Protein AF-A0A7G8BFF0-F1 (afdb_monomer)

Foldseek 3Di:
DDDDDDDDDDDDDDDDDDDDPPPPPPPPPVVPQQDLVNLLVLLVVLLVLLVVLLVVVLVQLCVWPCPPHVLSVVLSVLSVVLSVLSVVQSVVCVVPVDRLVSLVVSVVSLVVNVVVVVVTPGDPVSVVSNVVSVVSSCVSCVSVVNHDPPVPD

Organism: NCBI:txid2763107

Solvent-accessible surface area (backbone atoms only — not comparable to full-atom values): 9295 Å² total; per-residue (Å²): 139,86,88,78,83,87,82,80,87,78,93,75,90,79,92,78,88,82,79,85,82,75,79,77,77,73,77,79,68,70,75,76,71,75,46,72,68,57,51,52,50,46,37,48,49,40,27,55,49,38,50,51,41,47,59,47,43,58,59,45,42,71,74,37,94,47,49,97,40,69,65,44,53,51,54,51,52,51,46,54,48,42,30,50,38,36,46,49,30,39,56,40,28,75,75,67,76,52,42,66,70,44,50,54,54,41,50,56,49,47,56,56,48,49,60,51,52,76,73,43,91,65,53,70,67,58,51,52,46,50,54,50,44,49,58,42,48,52,54,53,34,50,70,72,68,46,83,75,69,72,91,77,114

Structure (mmCIF, N/CA/C/O backbone):
data_AF-A0A7G8BFF0-F1
#
_entry.id   AF-A0A7G8BFF0-F1
#
loop_
_atom_site.group_PDB
_atom_site.id
_atom_site.type_symbol
_atom_site.label_atom_id
_atom_site.label_alt_id
_atom_site.label_comp_id
_atom_site.label_asym_id
_atom_site.label_entity_id
_atom_site.label_seq_id
_atom_site.pdbx_PDB_ins_code
_atom_site.Cartn_x
_atom_site.Cartn_y
_atom_site.Cartn_z
_atom_site.occupancy
_atom_site.B_iso_or_equiv
_atom_site.auth_seq_id
_atom_site.auth_comp_id
_atom_site.auth_asym_id
_atom_site.auth_atom_id
_atom_site.pdbx_PDB_model_num
ATOM 1 N N . MET A 1 1 ? -7.304 -76.654 -56.185 1.00 38.75 1 MET A N 1
ATOM 2 C CA . MET A 1 1 ? -6.590 -77.862 -55.704 1.00 38.75 1 MET A CA 1
ATOM 3 C C . MET A 1 1 ? -5.087 -77.555 -55.671 1.00 38.75 1 MET A C 1
ATOM 5 O O . MET A 1 1 ? -4.637 -76.944 -56.629 1.00 38.75 1 MET A O 1
ATOM 9 N N . LYS A 1 2 ? -4.367 -77.985 -54.607 1.00 41.28 2 LYS A N 1
ATOM 10 C CA . LYS A 1 2 ? -2.980 -77.661 -54.130 1.00 41.28 2 LYS A CA 1
ATOM 11 C C . LYS A 1 2 ? -2.935 -76.514 -53.092 1.00 41.28 2 LYS A C 1
ATOM 13 O O . LYS A 1 2 ? -3.075 -75.365 -53.476 1.00 41.28 2 LYS A O 1
ATOM 18 N N . LYS A 1 3 ? -3.074 -76.811 -51.782 1.00 41.41 3 LYS A N 1
ATOM 19 C CA . LYS A 1 3 ? -2.089 -77.296 -50.756 1.00 41.41 3 LYS A CA 1
ATOM 20 C C . LYS A 1 3 ? -1.045 -76.217 -50.405 1.00 41.41 3 LYS A C 1
ATOM 22 O O . LYS A 1 3 ? -0.462 -75.690 -51.334 1.00 41.41 3 LYS A O 1
ATOM 27 N N . ASN A 1 4 ? -0.619 -75.922 -49.174 1.00 46.19 4 ASN A N 1
ATOM 28 C CA . ASN A 1 4 ? -1.011 -76.146 -47.771 1.00 46.19 4 ASN A CA 1
ATOM 29 C C . ASN A 1 4 ? 0.077 -75.418 -46.930 1.00 46.19 4 ASN A C 1
ATOM 31 O O . ASN A 1 4 ? 1.243 -75.485 -47.297 1.00 46.19 4 ASN A O 1
ATOM 35 N N . HIS A 1 5 ? -0.314 -74.798 -45.812 1.00 44.66 5 HIS A N 1
ATOM 36 C CA . HIS A 1 5 ? 0.406 -74.645 -44.530 1.00 44.66 5 HIS A CA 1
ATOM 37 C C . HIS A 1 5 ? 1.891 -74.205 -44.435 1.00 44.66 5 HIS A C 1
ATOM 39 O O . HIS A 1 5 ? 2.817 -74.949 -44.733 1.00 44.66 5 HIS A O 1
ATOM 45 N N . SER A 1 6 ? 2.047 -73.030 -43.803 1.00 49.72 6 SER A N 1
ATOM 46 C CA . SER A 1 6 ? 2.977 -72.669 -42.711 1.00 49.72 6 SER A CA 1
ATOM 47 C C . SER A 1 6 ? 4.457 -73.062 -42.799 1.00 49.72 6 SER A C 1
ATOM 49 O O . SER A 1 6 ? 4.828 -74.201 -42.532 1.00 49.72 6 SER A O 1
ATOM 51 N N . ALA A 1 7 ? 5.305 -72.040 -42.914 1.00 43.31 7 ALA A N 1
ATOM 52 C CA . ALA A 1 7 ? 6.642 -72.043 -42.333 1.00 43.31 7 ALA A CA 1
ATOM 53 C C . ALA A 1 7 ? 6.815 -70.767 -41.494 1.00 43.31 7 ALA A C 1
ATOM 55 O O . ALA A 1 7 ? 7.137 -69.691 -41.991 1.00 43.31 7 ALA A O 1
ATOM 56 N N . LEU A 1 8 ? 6.527 -70.916 -40.200 1.00 48.47 8 LEU A N 1
ATOM 57 C CA . LEU A 1 8 ? 7.159 -70.150 -39.130 1.00 48.47 8 LEU A CA 1
ATOM 58 C C . LEU A 1 8 ? 8.687 -70.302 -39.226 1.00 48.47 8 LEU A C 1
ATOM 60 O O . LEU A 1 8 ? 9.179 -71.258 -39.819 1.00 48.47 8 LEU A O 1
ATOM 64 N N . PHE A 1 9 ? 9.398 -69.412 -38.533 1.00 43.81 9 PHE A N 1
ATOM 65 C CA . PHE A 1 9 ? 10.851 -69.380 -38.339 1.00 43.81 9 PHE A CA 1
ATOM 66 C C . PHE A 1 9 ? 11.673 -68.773 -39.485 1.00 43.81 9 PHE A C 1
ATOM 68 O O . PHE A 1 9 ? 12.115 -69.459 -40.401 1.00 43.81 9 PHE A O 1
ATOM 75 N N . ARG A 1 10 ? 12.083 -67.514 -39.299 1.00 50.25 10 ARG A N 1
ATOM 76 C CA . ARG A 1 10 ? 13.445 -67.249 -38.806 1.00 50.25 10 ARG A CA 1
ATOM 77 C C . ARG A 1 10 ? 13.650 -65.770 -38.505 1.00 50.25 10 ARG A C 1
ATOM 79 O O . ARG A 1 10 ? 13.568 -64.914 -39.378 1.00 50.25 10 ARG A O 1
ATOM 86 N N . CYS A 1 11 ? 13.934 -65.517 -37.233 1.00 39.97 11 CYS A N 1
ATOM 87 C CA . CYS A 1 11 ? 14.608 -64.333 -36.739 1.00 39.97 11 CYS A CA 1
ATOM 88 C C . CYS A 1 11 ? 15.789 -63.978 -37.646 1.00 39.97 11 CYS A C 1
ATOM 90 O O . CYS A 1 11 ? 16.623 -64.841 -37.901 1.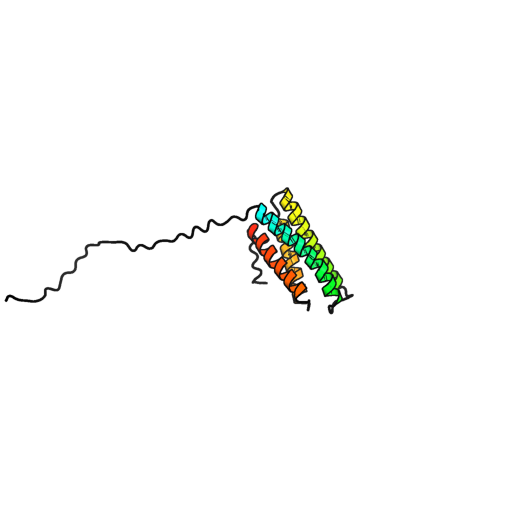00 39.97 11 CYS A O 1
ATOM 92 N N . CYS A 1 12 ? 15.862 -62.725 -38.080 1.00 43.50 12 CYS A N 1
ATOM 93 C CA . CYS A 1 12 ? 17.080 -61.921 -38.039 1.00 43.50 12 CYS A CA 1
ATOM 94 C C . CYS A 1 12 ? 16.734 -60.499 -38.486 1.00 43.50 12 CYS A C 1
ATOM 96 O O . CYS A 1 12 ? 16.382 -60.248 -39.633 1.00 43.50 12 CYS A O 1
ATOM 98 N N . ALA A 1 13 ? 16.797 -59.610 -37.499 1.00 45.81 13 ALA A N 1
ATOM 99 C CA . ALA A 1 13 ? 16.918 -58.167 -37.572 1.00 45.81 13 ALA A CA 1
ATOM 100 C C . ALA A 1 13 ? 17.323 -57.592 -38.938 1.00 45.81 13 ALA A C 1
ATOM 102 O O . ALA A 1 13 ? 18.444 -57.802 -39.384 1.00 45.81 13 ALA A O 1
ATOM 103 N N . PHE A 1 14 ? 16.470 -56.733 -39.495 1.00 49.19 14 PHE A N 1
ATOM 104 C CA . PHE A 1 14 ? 16.940 -55.499 -40.111 1.00 49.19 14 PHE A CA 1
ATOM 105 C C . PHE A 1 14 ? 16.033 -54.345 -39.682 1.00 49.19 14 PHE A C 1
ATOM 107 O O . PHE A 1 14 ? 14.825 -54.327 -39.901 1.00 49.19 14 PHE A O 1
ATOM 114 N N . VAL A 1 15 ? 16.680 -53.429 -38.975 1.00 53.47 15 VAL A N 1
ATOM 115 C CA . VAL A 1 15 ? 16.211 -52.156 -38.445 1.00 53.47 15 VAL A CA 1
ATOM 116 C C . VAL A 1 15 ? 15.634 -51.304 -39.575 1.00 53.47 15 VAL A C 1
ATOM 118 O O . VAL A 1 15 ? 16.370 -50.916 -40.475 1.00 53.47 15 VAL A O 1
ATOM 121 N N . LEU A 1 16 ? 14.347 -50.958 -39.501 1.00 52.91 16 LEU A N 1
ATOM 122 C CA . LEU A 1 16 ? 13.773 -49.839 -40.251 1.00 52.91 16 LEU A CA 1
ATOM 123 C C . LEU A 1 16 ? 12.936 -48.978 -39.305 1.00 52.91 16 LEU A C 1
ATOM 125 O O . LEU A 1 16 ? 11.765 -49.216 -39.025 1.00 52.91 16 LEU A O 1
ATOM 129 N N . ILE A 1 17 ? 13.650 -47.994 -38.772 1.00 57.38 17 ILE A N 1
ATOM 130 C CA . ILE A 1 17 ? 13.182 -46.810 -38.063 1.00 57.38 17 ILE A CA 1
ATOM 131 C C . ILE A 1 17 ? 12.242 -46.027 -38.989 1.00 57.38 17 ILE A C 1
ATOM 133 O O . ILE A 1 17 ? 12.587 -45.777 -40.142 1.00 57.38 17 ILE A O 1
ATOM 137 N N . GLY A 1 18 ? 11.076 -45.616 -38.484 1.00 45.00 18 GLY A N 1
ATOM 138 C CA . GLY A 1 18 ? 10.086 -44.896 -39.287 1.00 45.00 18 GLY A CA 1
ATOM 139 C C . GLY A 1 18 ? 9.005 -44.165 -38.487 1.00 45.00 18 GLY A C 1
ATOM 140 O O . GLY A 1 18 ? 7.849 -44.557 -38.521 1.00 45.00 18 GLY A O 1
ATOM 141 N N . LEU A 1 19 ? 9.412 -43.074 -37.827 1.00 47.41 19 LEU A N 1
ATOM 142 C CA . LEU A 1 19 ? 8.640 -41.841 -37.568 1.00 47.41 19 LEU A CA 1
ATOM 143 C C . LEU A 1 19 ? 7.429 -41.887 -36.608 1.00 47.41 19 LEU A C 1
ATOM 145 O O . LEU A 1 19 ? 6.271 -41.768 -37.003 1.00 47.41 19 LEU A O 1
ATOM 149 N N . LEU A 1 20 ? 7.731 -41.844 -35.306 1.00 46.91 20 LEU A N 1
ATOM 150 C CA . LEU A 1 20 ? 6.887 -41.166 -34.315 1.00 46.91 20 LEU A CA 1
ATOM 151 C C . LEU A 1 20 ? 6.986 -39.647 -34.538 1.00 46.91 20 LEU A C 1
ATOM 153 O O . LEU A 1 20 ? 7.958 -39.012 -34.134 1.00 46.91 20 LEU A O 1
ATOM 157 N N . ASN A 1 21 ? 5.980 -39.063 -35.188 1.00 50.16 21 ASN A N 1
ATOM 158 C CA . ASN A 1 21 ? 5.792 -37.614 -35.230 1.00 50.16 21 ASN A CA 1
ATOM 159 C C . ASN A 1 21 ? 5.274 -37.146 -33.864 1.00 50.16 21 ASN A C 1
ATOM 161 O O . ASN A 1 21 ? 4.070 -37.020 -33.650 1.00 50.16 21 ASN A O 1
ATOM 165 N N . ILE A 1 22 ? 6.184 -36.905 -32.923 1.00 59.53 22 ILE A N 1
ATOM 166 C CA . ILE A 1 22 ? 5.877 -36.065 -31.767 1.00 59.53 22 ILE A CA 1
ATOM 167 C C . ILE A 1 22 ? 6.037 -34.633 -32.262 1.00 59.53 22 ILE A C 1
ATOM 169 O O . ILE A 1 22 ? 7.143 -34.095 -32.295 1.00 59.53 22 ILE A O 1
ATOM 173 N N . SER A 1 23 ? 4.935 -34.024 -32.692 1.00 50.50 23 SER A N 1
ATOM 174 C CA . SER A 1 23 ? 4.876 -32.578 -32.861 1.00 50.50 23 SER A CA 1
ATOM 175 C C . SER A 1 23 ? 5.138 -31.956 -31.495 1.00 50.50 23 SER A C 1
ATOM 177 O O . SER A 1 23 ? 4.241 -31.861 -30.658 1.00 50.50 23 SER A O 1
ATOM 179 N N . ALA A 1 24 ? 6.384 -31.563 -31.245 1.00 52.06 24 ALA A N 1
ATOM 180 C CA . ALA A 1 24 ? 6.700 -30.633 -30.185 1.00 52.06 24 ALA A CA 1
ATOM 181 C C . ALA A 1 24 ? 5.993 -29.323 -30.544 1.00 52.06 24 ALA A C 1
ATOM 183 O O . ALA A 1 24 ? 6.492 -28.525 -31.335 1.00 52.06 24 ALA A O 1
ATOM 184 N N . VAL A 1 25 ? 4.793 -29.119 -30.002 1.00 55.88 25 VAL A N 1
ATOM 185 C CA . VAL A 1 25 ? 4.205 -27.787 -29.922 1.00 55.88 25 VAL A CA 1
ATOM 186 C C . VAL A 1 25 ? 5.089 -27.037 -28.938 1.00 55.88 25 VAL A C 1
ATOM 188 O O . VAL A 1 25 ? 4.873 -27.059 -27.729 1.00 55.88 25 VAL A O 1
ATOM 191 N N . SER A 1 26 ? 6.159 -26.432 -29.447 1.00 54.16 26 SER A N 1
ATOM 192 C CA . SER A 1 26 ? 6.841 -25.375 -28.729 1.00 54.16 26 SER A CA 1
ATOM 193 C C . SER A 1 26 ? 5.804 -24.277 -28.571 1.00 54.16 26 SER A C 1
ATOM 195 O O . SER A 1 26 ? 5.522 -23.545 -29.519 1.00 54.16 26 SER A O 1
ATOM 197 N N . SER A 1 27 ? 5.175 -24.199 -27.399 1.00 50.66 27 SER A N 1
ATOM 198 C CA . SER A 1 27 ? 4.422 -23.018 -27.015 1.00 50.66 27 SER A CA 1
ATOM 199 C C . SER A 1 27 ? 5.406 -21.857 -27.076 1.00 50.66 27 SER A C 1
ATOM 201 O O . SER A 1 27 ? 6.167 -21.627 -26.138 1.00 50.66 27 SER A O 1
ATOM 203 N N . LEU A 1 28 ? 5.409 -21.139 -28.200 1.00 43.88 28 LEU A N 1
ATOM 204 C CA . LEU A 1 28 ? 5.897 -19.775 -28.321 1.00 43.88 28 LEU A CA 1
ATOM 205 C C . LEU A 1 28 ? 4.984 -18.914 -27.439 1.00 43.88 28 LEU A C 1
ATOM 207 O O . LEU A 1 28 ? 4.228 -18.070 -27.908 1.00 43.88 28 LEU A O 1
ATOM 211 N N . HIS A 1 29 ? 5.058 -19.118 -26.124 1.00 46.75 29 HIS A N 1
ATOM 212 C CA . HIS A 1 29 ? 4.882 -18.019 -25.204 1.00 46.75 29 HIS A CA 1
ATOM 213 C C . HIS A 1 29 ? 6.052 -17.100 -25.525 1.00 46.75 29 HIS A C 1
ATOM 215 O O . HIS A 1 29 ? 7.133 -17.226 -24.954 1.00 46.75 29 HIS A O 1
ATOM 221 N N . ALA A 1 30 ? 5.866 -16.206 -26.498 1.00 48.22 30 ALA A N 1
ATOM 222 C CA . ALA A 1 30 ? 6.591 -14.957 -26.489 1.00 48.22 30 ALA A CA 1
ATOM 223 C C . ALA A 1 30 ? 6.357 -14.421 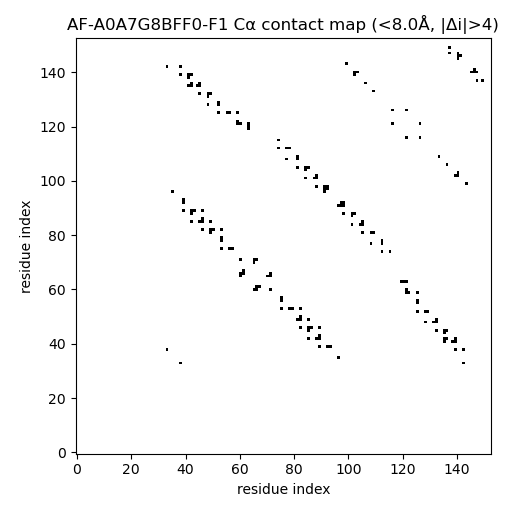-25.079 1.00 48.22 30 ALA A C 1
ATOM 225 O O . ALA A 1 30 ? 5.241 -14.009 -24.764 1.00 48.22 30 ALA A O 1
ATOM 226 N N . GLN A 1 31 ? 7.343 -14.591 -24.193 1.00 48.47 31 GLN A N 1
ATOM 227 C CA . GLN A 1 31 ? 7.295 -14.076 -22.840 1.00 48.47 31 GLN A CA 1
ATOM 228 C C . GLN A 1 31 ? 7.059 -12.588 -23.031 1.00 48.47 31 GLN A C 1
ATOM 230 O O . GLN A 1 31 ? 7.969 -11.868 -23.448 1.00 48.47 31 GLN A O 1
ATOM 235 N N . LYS A 1 32 ? 5.798 -12.165 -22.885 1.00 53.53 32 LYS A N 1
ATOM 236 C CA . LYS A 1 32 ? 5.377 -10.797 -23.137 1.00 53.53 32 LYS A CA 1
ATOM 237 C C . LYS A 1 32 ? 6.036 -9.999 -22.034 1.00 53.53 32 LYS A C 1
ATOM 239 O O . LYS A 1 32 ? 5.509 -9.907 -20.931 1.00 53.53 32 LYS A O 1
ATOM 244 N N . ARG A 1 33 ? 7.256 -9.534 -22.307 1.00 66.81 33 ARG A N 1
ATOM 245 C CA . ARG A 1 33 ? 7.990 -8.640 -21.426 1.00 66.81 33 ARG A CA 1
ATOM 246 C C . ARG A 1 33 ? 7.045 -7.480 -21.167 1.00 66.81 33 ARG A C 1
ATOM 248 O O . ARG A 1 33 ? 6.564 -6.863 -22.118 1.00 66.81 33 ARG A O 1
ATOM 255 N N . VAL A 1 34 ? 6.707 -7.277 -19.899 1.00 82.50 34 VAL A N 1
ATOM 256 C CA . VAL A 1 34 ? 5.876 -6.149 -19.490 1.00 82.50 34 VAL A CA 1
ATOM 257 C C . VAL A 1 34 ? 6.618 -4.898 -19.944 1.00 82.50 34 VAL A C 1
ATOM 259 O O . VAL A 1 34 ? 7.802 -4.746 -19.647 1.00 82.50 34 VAL A O 1
ATOM 262 N N . SER A 1 35 ? 5.971 -4.068 -20.759 1.00 91.00 35 SER A N 1
ATOM 263 C CA . SER A 1 35 ? 6.612 -2.852 -21.253 1.00 91.00 35 SER A CA 1
ATOM 264 C C . SER A 1 35 ? 6.670 -1.804 -20.145 1.00 91.00 35 SER A C 1
ATOM 266 O O . SER A 1 35 ? 5.804 -1.787 -19.272 1.00 91.00 35 SER A O 1
ATOM 268 N N . ASP A 1 36 ? 7.614 -0.865 -20.216 1.00 92.06 36 ASP A N 1
ATOM 269 C CA . ASP A 1 36 ? 7.685 0.253 -19.263 1.00 92.06 36 ASP A CA 1
ATOM 270 C C . ASP A 1 36 ? 6.359 1.019 -19.159 1.00 92.06 36 ASP A C 1
ATOM 272 O O . ASP A 1 36 ? 6.006 1.516 -18.095 1.00 92.06 36 ASP A O 1
ATOM 276 N N . LYS A 1 37 ? 5.600 1.101 -20.258 1.00 94.12 37 LYS A N 1
ATOM 277 C CA . LYS A 1 37 ? 4.281 1.742 -20.283 1.00 94.12 37 LYS A CA 1
ATOM 278 C C . LYS A 1 37 ? 3.241 0.944 -19.494 1.00 94.12 37 LYS A C 1
ATOM 280 O O . LYS A 1 37 ? 2.414 1.545 -18.811 1.00 94.12 37 LYS A O 1
ATOM 285 N N . ASP A 1 38 ? 3.282 -0.382 -19.587 1.00 94.19 38 ASP A N 1
ATOM 286 C CA . ASP A 1 38 ? 2.399 -1.260 -18.818 1.00 94.19 38 ASP A CA 1
ATOM 287 C C . ASP A 1 38 ? 2.756 -1.203 -17.325 1.00 94.19 38 ASP A C 1
ATOM 289 O O . ASP A 1 38 ? 1.858 -1.088 -16.493 1.00 94.19 38 ASP A O 1
ATOM 293 N N . VAL A 1 39 ? 4.052 -1.188 -16.978 1.00 94.62 39 VAL A N 1
ATOM 294 C CA . VAL A 1 39 ? 4.513 -0.997 -15.589 1.00 94.62 39 VAL A CA 1
ATOM 295 C C . VAL A 1 39 ? 4.090 0.371 -15.052 1.00 94.62 39 VAL A C 1
ATOM 297 O O . VAL A 1 39 ? 3.566 0.459 -13.945 1.00 94.62 39 VAL A O 1
ATOM 300 N N . GLU A 1 40 ? 4.247 1.438 -15.842 1.00 96.38 40 GLU A N 1
ATOM 301 C CA . GLU A 1 40 ? 3.819 2.788 -15.456 1.00 96.38 40 GLU A CA 1
ATOM 302 C C . GLU A 1 40 ? 2.311 2.838 -15.173 1.00 96.38 40 GLU A C 1
ATOM 304 O O . GLU A 1 40 ? 1.887 3.454 -14.196 1.00 96.38 40 GLU A O 1
ATOM 309 N N . ALA A 1 41 ? 1.496 2.163 -15.990 1.00 97.00 41 ALA A N 1
ATOM 310 C CA . ALA A 1 41 ? 0.055 2.072 -15.772 1.00 97.00 41 ALA A CA 1
ATOM 311 C C . ALA A 1 41 ? -0.29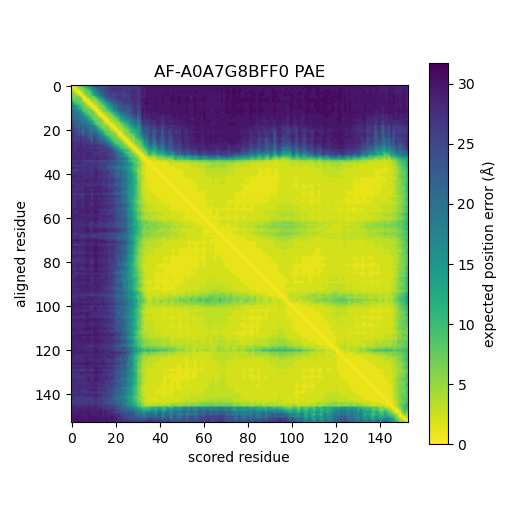6 1.278 -14.503 1.00 97.00 41 ALA A C 1
ATOM 313 O O . ALA A 1 41 ? -1.153 1.718 -13.739 1.00 97.00 41 ALA A O 1
ATOM 314 N N . LEU A 1 42 ? 0.384 0.154 -14.247 1.00 95.88 42 LEU A N 1
ATOM 315 C CA . LEU A 1 42 ? 0.197 -0.637 -13.025 1.00 95.88 42 LEU A CA 1
ATOM 316 C C . LEU A 1 42 ? 0.544 0.171 -11.771 1.00 95.88 42 LEU A C 1
ATOM 318 O O . LEU A 1 42 ? -0.260 0.238 -10.847 1.00 95.88 42 LEU A O 1
ATOM 322 N N . MET A 1 43 ? 1.699 0.841 -11.760 1.00 97.75 43 MET A N 1
ATOM 323 C CA . MET A 1 43 ? 2.110 1.687 -10.637 1.00 97.75 43 MET A CA 1
ATOM 324 C C . MET A 1 43 ? 1.163 2.866 -10.418 1.00 97.75 43 MET A C 1
ATOM 326 O O . MET A 1 43 ? 0.896 3.240 -9.278 1.00 97.75 43 MET A O 1
ATOM 330 N N . LYS A 1 44 ? 0.640 3.454 -11.502 1.00 98.31 44 LYS A N 1
ATOM 331 C CA . LYS A 1 44 ? -0.354 4.522 -11.404 1.00 98.31 44 LYS A CA 1
ATOM 332 C C . LYS A 1 44 ? -1.639 4.023 -10.745 1.00 98.31 44 LYS A C 1
ATOM 334 O O . LYS A 1 44 ? -2.146 4.705 -9.862 1.00 98.31 44 LYS A O 1
ATOM 339 N N . ASN A 1 45 ? -2.157 2.870 -11.164 1.00 97.94 45 ASN A N 1
ATOM 340 C CA . ASN A 1 45 ? -3.366 2.292 -10.572 1.00 97.94 45 ASN A CA 1
ATOM 341 C C . ASN A 1 45 ? -3.155 2.002 -9.086 1.00 97.94 45 ASN A C 1
ATOM 343 O O . ASN A 1 45 ? -3.916 2.509 -8.268 1.00 97.94 45 ASN A O 1
ATOM 347 N N . LEU A 1 46 ? -2.040 1.350 -8.747 1.00 97.94 46 LEU A N 1
ATOM 348 C CA . LEU A 1 46 ? -1.675 1.041 -7.369 1.00 97.94 46 LEU A CA 1
ATOM 349 C C . LEU A 1 46 ? -1.609 2.299 -6.493 1.00 97.94 46 LEU A C 1
ATOM 351 O O . LEU A 1 46 ? -2.118 2.306 -5.373 1.00 97.94 46 LEU A O 1
ATOM 355 N N . LYS A 1 47 ? -1.025 3.389 -7.008 1.00 98.31 47 LYS A N 1
ATOM 356 C CA . LYS A 1 47 ? -1.026 4.688 -6.328 1.00 98.31 47 LYS A CA 1
ATOM 357 C C . LYS A 1 47 ? -2.453 5.184 -6.074 1.00 98.31 47 LYS A C 1
ATOM 359 O O . LYS A 1 47 ? -2.779 5.521 -4.937 1.00 98.31 47 LYS A O 1
ATOM 364 N N . GLU A 1 48 ? -3.287 5.279 -7.107 1.00 98.50 48 GLU A N 1
ATOM 365 C CA . GLU A 1 48 ? -4.641 5.836 -6.964 1.00 98.50 48 GLU A CA 1
ATOM 366 C C . GLU A 1 48 ? -5.527 4.967 -6.055 1.00 98.50 48 GLU A C 1
ATOM 3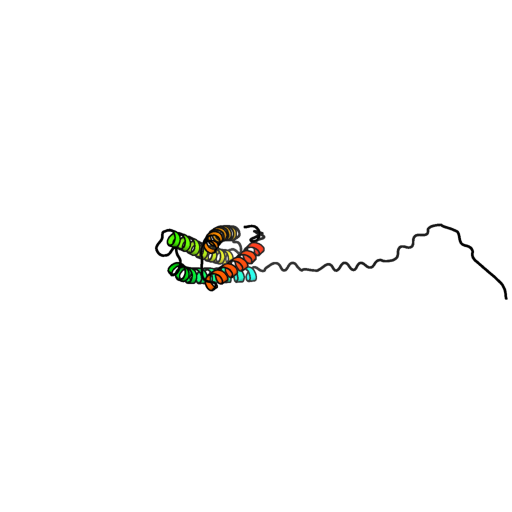68 O O . GLU A 1 48 ? -6.265 5.492 -5.218 1.00 98.50 48 GLU A O 1
ATOM 373 N N . ASP A 1 49 ? -5.398 3.644 -6.147 1.00 98.31 49 ASP A N 1
ATOM 374 C CA . ASP A 1 49 ? -6.116 2.707 -5.290 1.00 98.31 49 ASP A CA 1
ATOM 375 C C . ASP A 1 49 ? -5.619 2.763 -3.841 1.00 98.31 49 ASP A C 1
ATOM 377 O O . ASP A 1 49 ? -6.444 2.759 -2.929 1.00 98.31 49 ASP A O 1
ATOM 381 N N . SER A 1 50 ? -4.310 2.921 -3.598 1.00 98.25 50 SER A N 1
ATOM 382 C CA . SER A 1 50 ? -3.769 3.105 -2.238 1.00 98.25 50 SER A CA 1
ATOM 383 C C . SER A 1 50 ? -4.320 4.361 -1.555 1.00 98.25 50 SER A C 1
ATOM 385 O O . SER A 1 50 ? -4.664 4.335 -0.369 1.00 98.25 50 SER A O 1
ATOM 387 N N . LYS A 1 51 ? -4.481 5.448 -2.318 1.00 98.25 51 LYS A N 1
ATOM 388 C CA . LYS A 1 51 ? -5.087 6.689 -1.841 1.00 98.25 51 LYS A CA 1
ATOM 389 C C . LYS A 1 51 ? -6.560 6.483 -1.495 1.00 98.25 51 LYS A C 1
ATOM 391 O O . LYS A 1 51 ? -6.986 6.866 -0.405 1.00 98.25 51 LYS A O 1
ATOM 396 N N . SER A 1 52 ? -7.327 5.859 -2.393 1.00 97.56 52 SER A N 1
ATOM 397 C CA . SER A 1 52 ? -8.745 5.569 -2.148 1.00 97.56 52 SER A CA 1
ATOM 398 C C . SER A 1 52 ? -8.930 4.657 -0.933 1.00 97.56 52 SER A C 1
ATOM 400 O O . SER A 1 52 ? -9.740 4.947 -0.049 1.00 97.56 52 SER A O 1
ATOM 402 N N . PHE A 1 53 ? -8.111 3.610 -0.830 1.00 97.88 53 PHE A N 1
ATOM 403 C CA . PHE A 1 53 ? -8.101 2.696 0.302 1.00 97.88 53 PHE A CA 1
ATOM 404 C C . PHE A 1 53 ? -7.821 3.420 1.620 1.00 97.88 53 PHE A C 1
ATOM 406 O O . PHE A 1 53 ? -8.550 3.207 2.586 1.00 97.88 53 PHE A O 1
ATOM 413 N N . ARG A 1 54 ? -6.834 4.328 1.679 1.00 97.62 54 ARG A N 1
ATOM 414 C CA . ARG A 1 54 ? -6.565 5.119 2.894 1.00 97.62 54 ARG A CA 1
ATOM 415 C C . ARG A 1 54 ? -7.797 5.906 3.346 1.00 97.62 54 ARG A C 1
ATOM 417 O O . ARG A 1 54 ? -8.107 5.937 4.539 1.00 97.62 54 ARG A O 1
ATOM 424 N N . GLU A 1 55 ? -8.480 6.563 2.414 1.00 95.94 55 GLU A N 1
ATOM 425 C CA . GLU A 1 55 ? -9.670 7.372 2.704 1.00 95.94 55 GLU A CA 1
ATOM 426 C C . GLU A 1 55 ? -10.836 6.508 3.217 1.00 95.94 55 GLU A C 1
ATOM 428 O O . GLU A 1 55 ? -11.506 6.864 4.194 1.00 95.94 55 GLU A O 1
ATOM 433 N N . ASN A 1 56 ? -11.041 5.333 2.619 1.00 96.00 56 ASN A N 1
ATOM 434 C CA . ASN A 1 56 ? -12.076 4.396 3.052 1.00 96.00 56 ASN A CA 1
ATOM 435 C C . ASN A 1 56 ? -11.728 3.720 4.380 1.00 96.00 56 ASN A C 1
ATOM 437 O O . ASN A 1 56 ? -12.595 3.598 5.247 1.00 96.00 56 ASN A O 1
ATOM 441 N N . LEU A 1 57 ? -10.463 3.358 4.588 1.00 96.69 57 LEU A N 1
ATOM 442 C CA . LEU A 1 57 ? -9.979 2.785 5.837 1.00 96.69 57 LEU A CA 1
ATOM 443 C C . LEU A 1 57 ? -10.178 3.751 7.005 1.00 96.69 57 LEU A C 1
ATOM 445 O O . LEU A 1 57 ? -10.648 3.328 8.055 1.00 96.69 57 LEU A O 1
ATOM 449 N N . ASP A 1 58 ? -9.901 5.049 6.841 1.00 95.31 58 ASP A N 1
ATOM 450 C CA . ASP A 1 58 ? -10.186 6.047 7.885 1.00 95.31 58 ASP A CA 1
ATOM 451 C C . ASP A 1 58 ? -11.664 6.015 8.316 1.00 95.31 58 ASP A C 1
ATOM 453 O O . ASP A 1 58 ? -11.989 6.094 9.504 1.00 95.31 58 ASP A O 1
ATOM 457 N N . SER A 1 59 ? -12.569 5.841 7.353 1.00 95.06 59 SER A N 1
ATOM 458 C CA . SER A 1 59 ? -14.007 5.724 7.608 1.00 95.06 59 SER A CA 1
ATOM 459 C C . SER A 1 59 ? -14.392 4.393 8.266 1.00 95.06 59 SER A C 1
ATOM 461 O O . SER A 1 59 ? -15.245 4.388 9.158 1.00 95.06 59 SER A O 1
ATOM 463 N N . ALA A 1 60 ? -13.761 3.283 7.875 1.00 94.94 60 ALA A N 1
ATOM 464 C CA . ALA A 1 60 ? -13.969 1.965 8.474 1.00 94.94 60 ALA A CA 1
ATOM 465 C C . ALA A 1 60 ? -13.454 1.916 9.924 1.00 94.94 60 ALA A C 1
ATOM 467 O O . ALA A 1 60 ? -14.155 1.466 10.832 1.00 94.94 60 ALA A O 1
ATOM 468 N N . LEU A 1 61 ? -12.276 2.490 10.183 1.00 95.81 61 LEU A N 1
ATOM 469 C CA . LEU A 1 61 ? -11.670 2.560 11.513 1.00 95.81 61 LEU A CA 1
ATOM 470 C C . LEU A 1 61 ? -12.532 3.340 12.508 1.00 95.81 61 LEU A C 1
ATOM 472 O O . LEU A 1 61 ? -12.669 2.918 13.658 1.00 95.81 61 LEU A O 1
ATOM 476 N N . LYS A 1 62 ? -13.211 4.406 12.062 1.00 94.31 62 LYS A N 1
ATOM 477 C CA . LYS A 1 62 ? -14.185 5.155 12.882 1.00 94.31 62 LYS A CA 1
ATOM 478 C C . LYS A 1 62 ? -15.370 4.309 13.364 1.00 94.31 62 LYS A C 1
ATOM 480 O O . LYS A 1 62 ? -16.065 4.736 14.287 1.00 94.31 62 LYS A O 1
ATOM 485 N N . LYS A 1 63 ? -15.618 3.152 12.749 1.00 92.56 63 LYS A N 1
ATOM 486 C CA . LYS A 1 63 ? -16.677 2.195 13.111 1.00 92.56 63 LYS A CA 1
ATOM 487 C C . LYS A 1 63 ? -16.129 0.926 13.776 1.00 92.56 63 LYS A C 1
ATOM 489 O O . LYS A 1 63 ? -16.910 0.074 14.178 1.00 92.56 63 LYS A O 1
ATOM 494 N N . SER A 1 64 ? -14.809 0.803 13.889 1.00 92.00 64 SER A N 1
ATOM 495 C CA . SER A 1 64 ? -14.131 -0.382 14.413 1.00 92.00 64 SER A CA 1
ATOM 496 C C . SER A 1 64 ? -13.972 -0.353 15.938 1.00 92.00 64 SER A C 1
ATOM 498 O O . SER A 1 64 ? -14.120 0.690 16.581 1.00 92.00 64 SER A O 1
ATOM 500 N N . ALA A 1 65 ? -13.584 -1.497 16.508 1.00 92.69 65 ALA A N 1
ATOM 501 C CA . ALA A 1 65 ? -13.274 -1.637 17.931 1.00 92.69 65 ALA A CA 1
ATOM 502 C C . ALA A 1 65 ? -12.055 -0.810 18.382 1.00 92.69 65 ALA A C 1
ATOM 504 O O . ALA A 1 65 ? -11.938 -0.487 19.560 1.00 92.69 65 ALA A O 1
ATOM 505 N N . ILE A 1 66 ? -11.164 -0.439 17.455 1.00 94.00 66 ILE A N 1
ATOM 506 C CA . ILE A 1 66 ? -9.927 0.291 17.767 1.00 94.00 66 ILE A CA 1
ATOM 507 C C . ILE A 1 66 ? -10.089 1.812 17.674 1.00 94.00 66 ILE A C 1
ATOM 509 O O . ILE A 1 66 ? -9.117 2.552 17.818 1.00 94.00 66 ILE A O 1
ATOM 513 N N . ARG A 1 67 ? -11.310 2.307 17.454 1.00 95.94 67 ARG A N 1
ATOM 514 C CA . ARG A 1 67 ? -11.606 3.739 17.385 1.00 95.94 67 ARG A CA 1
ATOM 515 C C . ARG A 1 67 ? -11.127 4.480 18.646 1.00 95.94 67 ARG A C 1
ATOM 517 O O . ARG A 1 67 ? -11.448 4.091 19.763 1.00 95.94 67 ARG A O 1
ATOM 524 N N . ARG A 1 68 ? -10.465 5.624 18.451 1.00 96.31 68 ARG A N 1
ATOM 525 C CA . ARG A 1 68 ? -9.864 6.520 19.456 1.00 96.31 68 ARG A CA 1
ATOM 526 C C . ARG A 1 68 ? -8.771 5.865 20.304 1.00 96.31 68 ARG A C 1
ATOM 528 O O . ARG A 1 68 ? -8.510 6.320 21.413 1.00 96.31 68 ARG A O 1
ATOM 535 N N . THR A 1 69 ? -8.115 4.832 19.787 1.00 96.12 69 THR A N 1
ATOM 536 C CA . THR A 1 69 ? -6.975 4.186 20.453 1.00 96.12 69 THR A CA 1
ATOM 537 C C . THR A 1 69 ? -5.655 4.547 19.768 1.00 96.12 69 THR A C 1
ATOM 539 O O . THR A 1 69 ? -5.643 5.095 18.662 1.00 96.12 69 THR A O 1
ATOM 542 N N . SER A 1 70 ? -4.526 4.217 20.402 1.00 95.50 70 SER A N 1
ATOM 543 C CA . SER A 1 70 ? -3.211 4.281 19.750 1.00 95.50 70 SER A CA 1
ATOM 544 C C . SER A 1 70 ? -3.153 3.387 18.511 1.00 95.50 70 SER A C 1
ATOM 546 O O . SER A 1 70 ? -2.625 3.810 17.491 1.00 95.50 70 SER A O 1
ATOM 548 N N . GLN A 1 71 ? -3.800 2.219 18.549 1.00 94.25 71 GLN A N 1
ATOM 549 C CA . GLN A 1 71 ? -3.822 1.283 17.427 1.00 94.25 71 GLN A CA 1
ATOM 550 C C . GLN A 1 71 ? -4.483 1.884 16.174 1.00 94.25 71 GLN A C 1
ATOM 552 O O . GLN A 1 71 ? -3.999 1.660 15.069 1.00 94.25 71 GLN A O 1
ATOM 557 N N . GLU A 1 72 ? -5.536 2.706 16.309 1.00 95.81 72 GLU A N 1
ATOM 558 C CA . GLU A 1 72 ? -6.097 3.445 15.159 1.00 95.81 72 GLU A CA 1
ATOM 559 C C . GLU A 1 72 ? -5.068 4.404 14.553 1.00 95.81 72 GLU A C 1
ATOM 561 O O . GLU A 1 72 ? -4.957 4.498 13.329 1.00 95.81 72 GLU A O 1
ATOM 566 N N . LYS A 1 73 ? -4.312 5.117 15.394 1.00 96.25 73 LYS A N 1
ATOM 567 C CA . LYS A 1 73 ? -3.263 6.033 14.933 1.00 96.25 73 LYS A CA 1
ATOM 568 C C . LYS A 1 73 ? -2.147 5.273 14.216 1.00 96.25 73 LYS A C 1
ATOM 570 O O . LYS A 1 73 ? -1.709 5.729 13.161 1.00 96.25 73 LYS A O 1
ATOM 575 N N . ASP A 1 74 ? -1.735 4.132 14.756 1.00 94.44 74 ASP A N 1
ATOM 576 C CA . ASP A 1 74 ? -0.661 3.309 14.200 1.00 94.44 74 ASP A CA 1
ATOM 577 C C . ASP A 1 74 ? -1.057 2.747 12.826 1.00 94.44 74 ASP A C 1
ATOM 579 O O . ASP A 1 74 ? -0.323 2.924 11.854 1.00 94.44 74 ASP A O 1
ATOM 583 N N . VAL A 1 75 ? -2.270 2.189 12.700 1.00 95.69 75 VAL A N 1
ATOM 584 C CA . VAL A 1 75 ? -2.807 1.689 11.420 1.00 95.69 75 VAL A CA 1
ATOM 585 C C . VAL A 1 75 ? -2.893 2.812 10.380 1.00 95.69 75 VAL A C 1
ATOM 587 O O . VAL A 1 75 ? -2.458 2.640 9.241 1.00 95.69 75 VAL A O 1
ATOM 590 N N . LYS A 1 76 ? -3.412 3.990 10.756 1.00 97.06 76 LYS A N 1
ATOM 591 C CA . LYS A 1 76 ? -3.483 5.147 9.845 1.00 97.06 76 LYS A CA 1
ATOM 592 C C . LYS A 1 76 ? -2.104 5.625 9.410 1.00 97.06 76 LYS A C 1
ATOM 594 O O . LYS A 1 76 ? -1.924 5.961 8.243 1.00 97.06 76 LYS A O 1
ATOM 599 N N . GLY A 1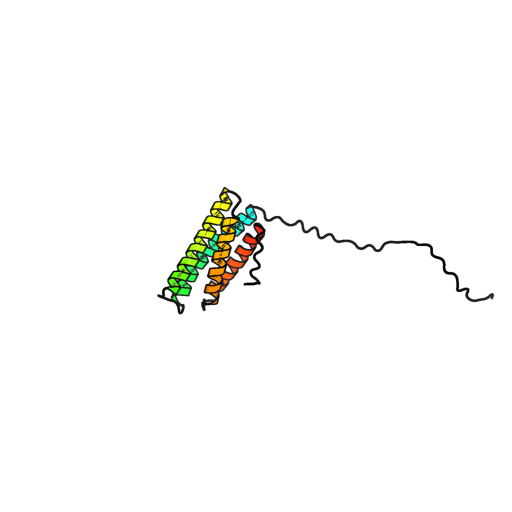 77 ? -1.148 5.670 10.337 1.00 97.50 77 GLY A N 1
ATOM 600 C CA . GLY A 1 77 ? 0.229 6.070 10.059 1.00 97.50 77 GLY A CA 1
ATOM 601 C C . GLY A 1 77 ? 0.914 5.122 9.079 1.00 97.50 77 GLY A C 1
ATOM 602 O O . GLY A 1 77 ? 1.558 5.579 8.131 1.00 97.50 77 GLY A O 1
ATOM 603 N N . LEU A 1 78 ? 0.715 3.816 9.257 1.00 97.12 78 LEU A N 1
ATOM 604 C CA . LEU A 1 78 ? 1.256 2.801 8.361 1.00 97.12 78 LEU A CA 1
ATOM 605 C C . LEU A 1 78 ? 0.660 2.914 6.950 1.00 97.12 78 LEU A C 1
ATOM 607 O O . LEU A 1 78 ? 1.402 2.986 5.974 1.00 97.12 78 LEU A O 1
ATOM 611 N N . VAL A 1 79 ? -0.667 3.019 6.829 1.00 98.00 79 VAL A N 1
ATOM 612 C CA . VAL A 1 79 ? -1.337 3.107 5.518 1.00 98.00 79 VAL A CA 1
ATOM 613 C C . VAL A 1 79 ? -1.049 4.430 4.804 1.00 98.00 79 VAL A C 1
ATOM 615 O O . VAL A 1 79 ? -0.869 4.442 3.589 1.00 98.00 79 VAL A O 1
ATOM 618 N N . ALA A 1 80 ? -0.914 5.540 5.534 1.00 98.25 80 ALA A N 1
ATOM 619 C CA . ALA A 1 80 ? -0.442 6.802 4.959 1.00 98.25 80 ALA A CA 1
ATOM 620 C C . ALA A 1 80 ? 1.013 6.719 4.467 1.00 98.25 80 ALA A C 1
ATOM 622 O O . ALA A 1 80 ? 1.363 7.305 3.442 1.00 98.25 80 ALA A O 1
ATOM 623 N N . SER A 1 81 ? 1.868 5.976 5.174 1.00 97.94 81 SER A N 1
ATOM 624 C CA . SER A 1 81 ? 3.250 5.752 4.737 1.00 97.94 81 SER A CA 1
ATOM 625 C C . SER A 1 81 ? 3.298 4.898 3.471 1.00 97.94 81 SER A C 1
ATOM 627 O O . SER A 1 81 ? 4.036 5.234 2.548 1.00 97.94 81 SER A O 1
ATOM 629 N N . PHE A 1 82 ? 2.458 3.866 3.388 1.00 98.31 82 PHE A N 1
ATOM 630 C CA . PHE A 1 82 ? 2.304 3.039 2.193 1.00 98.31 82 PHE A CA 1
ATOM 631 C C . PHE A 1 82 ? 1.811 3.837 0.979 1.00 98.31 82 PHE A C 1
ATOM 633 O O . PHE A 1 82 ? 2.432 3.776 -0.078 1.00 98.31 82 PHE A O 1
ATOM 640 N N . GLU A 1 83 ? 0.769 4.665 1.121 1.00 98.44 83 GLU A N 1
ATOM 641 C CA . GLU A 1 83 ? 0.327 5.572 0.045 1.00 98.44 83 GLU A CA 1
ATOM 642 C C . GLU A 1 83 ? 1.501 6.432 -0.456 1.00 98.44 83 GLU A C 1
ATOM 644 O O . GLU A 1 83 ? 1.777 6.491 -1.655 1.00 98.44 83 GLU A O 1
ATOM 649 N N . LYS A 1 84 ? 2.263 7.044 0.459 1.00 98.31 84 LYS A N 1
ATOM 650 C CA . LYS A 1 84 ? 3.427 7.865 0.099 1.00 98.31 84 LYS A CA 1
ATOM 651 C C . LYS A 1 84 ? 4.524 7.065 -0.612 1.00 98.31 84 LYS A C 1
ATOM 653 O O . LYS A 1 84 ? 5.172 7.598 -1.517 1.00 98.31 84 LYS A O 1
ATOM 658 N N . GLN A 1 85 ? 4.754 5.816 -0.212 1.00 98.12 85 GLN A N 1
ATOM 659 C CA . GLN A 1 85 ? 5.704 4.925 -0.880 1.00 98.12 85 GLN A CA 1
ATOM 660 C C . GLN A 1 85 ? 5.252 4.620 -2.309 1.00 98.12 85 GLN A C 1
ATOM 662 O O . GLN A 1 85 ? 6.057 4.776 -3.222 1.00 98.12 85 GLN A O 1
ATOM 667 N N . THR A 1 86 ? 3.972 4.296 -2.532 1.00 98.38 86 THR A N 1
ATOM 668 C CA . THR A 1 86 ? 3.458 4.038 -3.891 1.00 98.38 86 THR A CA 1
ATOM 669 C C . THR A 1 86 ? 3.548 5.272 -4.796 1.00 98.38 86 THR A C 1
ATOM 671 O O . THR A 1 86 ? 3.924 5.153 -5.963 1.00 98.38 86 THR A O 1
ATOM 674 N N . ASP A 1 87 ? 3.291 6.473 -4.262 1.00 98.19 87 ASP A N 1
ATOM 675 C CA . ASP A 1 87 ? 3.456 7.727 -5.005 1.00 98.19 87 ASP A CA 1
ATOM 676 C C . ASP A 1 87 ? 4.928 7.995 -5.352 1.00 98.19 87 ASP A C 1
ATOM 678 O O . ASP A 1 87 ? 5.252 8.343 -6.491 1.00 98.19 87 ASP A O 1
ATOM 682 N N . SER A 1 88 ? 5.831 7.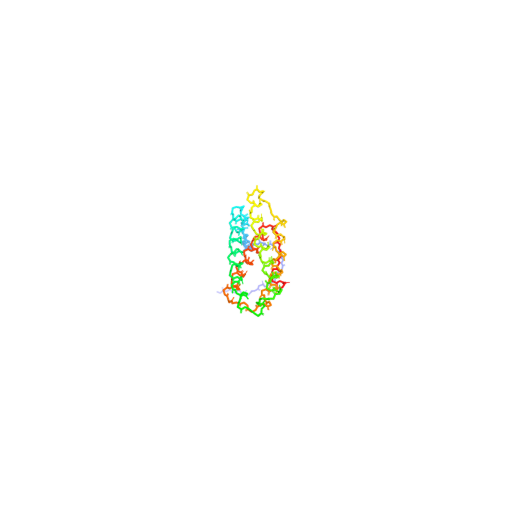773 -4.393 1.00 97.00 88 SER A N 1
ATOM 683 C CA . SER A 1 88 ? 7.275 7.937 -4.593 1.00 97.00 88 SER A CA 1
ATOM 684 C C . SER A 1 88 ? 7.814 6.939 -5.618 1.00 97.00 88 SER A C 1
ATOM 686 O O . SER A 1 88 ? 8.520 7.345 -6.537 1.00 97.00 88 SER A O 1
ATOM 688 N N . MET A 1 89 ? 7.410 5.671 -5.514 1.00 96.62 89 MET A N 1
ATOM 689 C CA . MET A 1 89 ? 7.738 4.594 -6.450 1.00 96.62 89 MET A CA 1
ATOM 690 C C . MET A 1 89 ? 7.289 4.946 -7.874 1.00 96.62 89 MET A C 1
ATOM 692 O O . MET A 1 89 ? 8.087 4.921 -8.809 1.00 96.62 89 MET A O 1
ATOM 696 N N . PHE A 1 90 ? 6.034 5.375 -8.048 1.00 97.88 90 PHE A N 1
ATOM 697 C CA . PHE A 1 90 ? 5.525 5.813 -9.349 1.00 97.88 90 PHE A CA 1
ATOM 698 C C . PHE A 1 90 ? 6.301 7.021 -9.902 1.00 97.88 90 PHE A C 1
ATOM 700 O O . PHE A 1 90 ? 6.679 7.049 -11.076 1.00 97.88 90 PHE A O 1
ATOM 707 N N . SER A 1 91 ? 6.554 8.027 -9.062 1.00 97.12 91 SER A N 1
ATOM 708 C CA . SER A 1 91 ? 7.281 9.244 -9.440 1.00 97.12 91 SER A CA 1
ATOM 709 C C . SER A 1 91 ? 8.722 8.954 -9.861 1.00 97.12 91 SER A C 1
ATOM 711 O O . SER A 1 91 ? 9.199 9.504 -10.857 1.00 97.12 91 SER A O 1
ATOM 713 N N . GLU A 1 92 ? 9.413 8.079 -9.132 1.00 95.88 92 GLU A N 1
ATOM 714 C CA . GLU A 1 92 ? 10.766 7.636 -9.449 1.00 95.88 92 GLU A CA 1
ATOM 715 C C . GLU A 1 92 ? 10.788 6.850 -10.758 1.00 95.88 92 GLU A C 1
ATOM 717 O O . GLU A 1 92 ? 11.519 7.223 -11.679 1.00 95.88 92 GLU A O 1
ATOM 722 N N . PHE A 1 93 ? 9.910 5.854 -10.900 1.00 96.44 93 PHE A N 1
ATOM 723 C CA . PHE A 1 93 ? 9.829 5.044 -12.110 1.00 96.44 93 PHE A CA 1
ATOM 724 C C . PHE A 1 93 ? 9.579 5.892 -13.361 1.00 96.44 93 PHE A C 1
ATOM 726 O O . PHE A 1 93 ? 10.209 5.681 -14.398 1.00 96.44 93 PHE A O 1
ATOM 733 N N . ARG A 1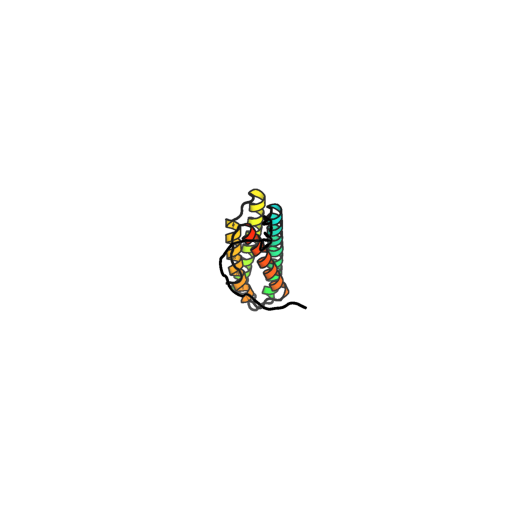 94 ? 8.717 6.914 -13.284 1.00 96.50 94 ARG A N 1
ATOM 734 C CA . ARG A 1 94 ? 8.497 7.835 -14.413 1.00 96.50 94 ARG A CA 1
ATOM 735 C C . ARG A 1 94 ? 9.760 8.573 -14.848 1.00 96.50 94 ARG A C 1
ATOM 737 O O . ARG A 1 94 ? 9.896 8.857 -16.036 1.00 96.50 94 ARG A O 1
ATOM 744 N N . LYS A 1 95 ? 10.659 8.882 -13.912 1.00 95.12 95 LYS A N 1
ATOM 745 C CA . LYS A 1 95 ? 11.898 9.628 -14.169 1.00 95.12 95 LYS A CA 1
ATOM 746 C C . LYS A 1 95 ? 13.029 8.730 -14.656 1.00 95.12 95 LYS A C 1
ATOM 748 O O . LYS A 1 95 ? 13.760 9.123 -15.557 1.00 95.12 95 LYS A O 1
ATOM 753 N N . THR A 1 96 ? 13.194 7.561 -14.047 1.00 93.38 96 THR A N 1
ATOM 754 C CA . THR A 1 96 ? 14.410 6.744 -14.192 1.00 93.38 96 THR A CA 1
ATOM 755 C C . THR A 1 96 ? 14.168 5.412 -14.894 1.00 93.38 96 THR A C 1
ATOM 757 O O . THR A 1 96 ? 15.134 4.770 -15.303 1.00 93.38 96 THR A O 1
ATOM 760 N N . LYS A 1 97 ? 12.903 4.980 -15.010 1.00 92.25 97 LYS A N 1
ATOM 761 C CA . LYS A 1 97 ? 12.501 3.624 -15.427 1.00 92.25 97 LYS A CA 1
ATOM 762 C C . LYS A 1 97 ? 13.103 2.520 -14.548 1.00 92.25 97 LYS A C 1
ATOM 764 O O . LYS A 1 97 ? 13.218 1.374 -14.964 1.00 92.25 97 LYS A O 1
ATOM 769 N N . ARG A 1 98 ? 13.481 2.875 -13.317 1.00 89.25 98 ARG A N 1
ATOM 770 C CA . ARG A 1 98 ? 14.022 1.991 -12.280 1.00 89.25 98 ARG A CA 1
ATOM 771 C C . ARG A 1 98 ? 13.324 2.310 -10.967 1.00 89.25 98 ARG A C 1
ATOM 773 O O . ARG A 1 98 ? 13.068 3.476 -10.684 1.00 89.25 98 ARG A O 1
ATOM 780 N N . SER A 1 99 ? 12.972 1.293 -10.193 1.00 90.75 99 SER A N 1
ATOM 781 C CA . SER A 1 99 ? 12.289 1.499 -8.907 1.00 90.75 99 SER A CA 1
ATOM 782 C C . SER A 1 99 ? 12.369 0.272 -7.996 1.00 90.75 99 SER A C 1
ATOM 784 O O . SER A 1 99 ? 11.571 0.137 -7.078 1.00 90.75 99 SER A O 1
ATOM 786 N N . ASP A 1 100 ? 13.324 -0.630 -8.232 1.00 89.31 100 ASP A N 1
ATOM 787 C CA . ASP A 1 100 ? 13.427 -1.935 -7.568 1.00 89.31 100 ASP A CA 1
ATOM 788 C C . ASP A 1 100 ? 13.412 -1.801 -6.032 1.00 89.31 100 ASP A C 1
ATOM 790 O O . ASP A 1 100 ? 12.600 -2.422 -5.353 1.00 89.31 100 ASP A O 1
ATOM 794 N N . VAL A 1 101 ? 14.220 -0.882 -5.490 1.00 89.62 101 VAL A N 1
ATOM 795 C CA . VAL A 1 101 ? 14.304 -0.605 -4.041 1.00 89.62 101 VAL A CA 1
ATOM 796 C C . VAL A 1 101 ? 12.987 -0.054 -3.479 1.00 89.62 101 VAL A C 1
ATOM 798 O O . VAL A 1 101 ? 12.570 -0.404 -2.371 1.00 89.62 101 VAL A O 1
ATOM 801 N N . ALA A 1 102 ? 12.308 0.815 -4.232 1.00 92.75 102 ALA A N 1
ATOM 802 C CA . ALA A 1 102 ? 11.026 1.375 -3.814 1.00 92.75 102 ALA A CA 1
ATOM 803 C C . ALA A 1 102 ? 9.913 0.315 -3.854 1.00 92.75 102 ALA A C 1
ATOM 805 O O . ALA A 1 102 ? 9.050 0.307 -2.973 1.00 92.75 102 ALA A O 1
ATOM 806 N N . VAL A 1 103 ? 9.962 -0.611 -4.818 1.00 93.75 103 VAL A N 1
ATOM 807 C CA . VAL A 1 103 ? 9.061 -1.769 -4.898 1.00 93.75 103 VAL A CA 1
ATOM 808 C C . VAL A 1 103 ? 9.257 -2.678 -3.685 1.00 93.75 103 VAL A C 1
ATOM 810 O O . VAL A 1 103 ? 8.280 -2.985 -3.007 1.00 93.75 103 VAL A O 1
ATOM 813 N N . GLU A 1 104 ? 10.496 -3.043 -3.345 1.00 91.94 104 GLU A N 1
ATOM 814 C CA . GLU A 1 104 ? 10.799 -3.860 -2.156 1.00 91.94 104 GLU A CA 1
ATOM 815 C C . GLU A 1 104 ? 10.291 -3.210 -0.863 1.00 91.94 104 GLU A C 1
ATOM 817 O O . GLU A 1 104 ? 9.631 -3.856 -0.046 1.00 91.94 104 GLU A O 1
ATOM 822 N N . THR A 1 105 ? 10.532 -1.907 -0.705 1.00 92.75 105 THR A N 1
ATOM 823 C CA . THR A 1 105 ? 10.062 -1.144 0.461 1.00 92.75 105 THR A CA 1
ATOM 824 C C . THR A 1 105 ? 8.532 -1.149 0.554 1.00 92.75 105 THR A C 1
ATOM 826 O O . THR A 1 105 ? 7.971 -1.375 1.627 1.00 92.75 105 THR A O 1
ATOM 829 N N . THR A 1 106 ? 7.852 -0.949 -0.580 1.00 95.19 106 THR A N 1
ATOM 830 C CA . THR A 1 106 ? 6.383 -0.945 -0.671 1.00 95.19 106 THR A CA 1
ATOM 831 C C . THR A 1 106 ? 5.796 -2.317 -0.319 1.00 95.19 106 THR A C 1
ATOM 833 O O . THR A 1 106 ? 4.781 -2.395 0.374 1.00 95.19 106 THR A O 1
ATOM 836 N N . ILE A 1 107 ? 6.451 -3.409 -0.732 1.00 94.00 107 ILE A N 1
ATOM 837 C CA . ILE A 1 107 ? 6.058 -4.781 -0.376 1.00 94.00 107 ILE A CA 1
ATOM 838 C C . ILE A 1 107 ? 6.155 -5.008 1.135 1.00 94.00 107 ILE A C 1
ATOM 840 O O . ILE A 1 107 ? 5.213 -5.541 1.723 1.00 94.00 107 ILE A O 1
ATOM 844 N N . GLY A 1 108 ? 7.243 -4.571 1.774 1.00 92.44 108 GLY A N 1
ATOM 845 C CA . GLY A 1 108 ? 7.408 -4.702 3.225 1.00 92.44 108 GLY A CA 1
ATOM 846 C C . GLY A 1 108 ? 6.279 -4.018 4.003 1.00 92.44 108 GLY A C 1
ATOM 847 O O . GLY A 1 108 ? 5.654 -4.628 4.872 1.00 92.44 108 GLY A O 1
ATOM 848 N N . SER A 1 109 ? 5.931 -2.782 3.636 1.00 94.94 109 SER A N 1
ATOM 849 C CA . SER A 1 109 ? 4.800 -2.084 4.259 1.00 94.94 109 SER A CA 1
ATOM 850 C C . SER A 1 109 ? 3.452 -2.743 3.952 1.00 94.94 109 SER A C 1
ATOM 852 O O . SER A 1 109 ? 2.598 -2.804 4.836 1.00 94.94 109 SER A O 1
ATOM 854 N N . ALA A 1 110 ? 3.259 -3.306 2.754 1.00 95.12 110 ALA A N 1
ATOM 855 C CA . ALA A 1 110 ? 2.040 -4.048 2.443 1.00 95.12 110 ALA A CA 1
ATOM 856 C C . ALA A 1 110 ? 1.854 -5.280 3.346 1.00 95.12 110 ALA A C 1
ATOM 858 O O . ALA A 1 110 ? 0.747 -5.534 3.814 1.00 95.12 110 ALA A O 1
ATOM 859 N N . GLN A 1 111 ? 2.930 -6.006 3.655 1.00 92.25 111 GLN A N 1
ATOM 860 C CA . GLN A 1 111 ? 2.895 -7.165 4.559 1.00 92.25 111 GLN A CA 1
ATOM 861 C C . GLN A 1 111 ? 2.539 -6.781 6.002 1.00 92.25 111 GLN A C 1
ATOM 863 O O . GLN A 1 111 ? 1.864 -7.525 6.719 1.00 92.25 111 GLN A O 1
ATOM 868 N N . GLU A 1 112 ? 3.001 -5.623 6.470 1.00 92.94 112 GLU A N 1
ATOM 869 C CA . GLU A 1 112 ? 2.604 -5.091 7.776 1.00 92.94 112 GLU A CA 1
ATOM 870 C C . GLU A 1 112 ? 1.120 -4.711 7.801 1.00 92.94 112 GLU A C 1
ATOM 872 O O . GLU A 1 112 ? 0.410 -5.065 8.745 1.00 92.94 112 GLU A O 1
ATOM 877 N N . ILE A 1 113 ? 0.637 -4.056 6.743 1.00 94.12 113 ILE A N 1
ATOM 878 C CA . ILE A 1 113 ? -0.769 -3.666 6.610 1.00 94.12 113 ILE A CA 1
ATOM 879 C C . ILE A 1 113 ? -1.674 -4.896 6.555 1.00 94.12 113 ILE A C 1
ATOM 881 O O . ILE A 1 113 ? -2.692 -4.920 7.240 1.00 94.12 113 ILE A O 1
ATOM 885 N N . GLU A 1 114 ? -1.300 -5.926 5.797 1.00 92.12 114 GLU A N 1
ATOM 886 C CA . GLU A 1 114 ? -2.084 -7.153 5.650 1.00 92.12 114 GLU A CA 1
ATOM 887 C C . GLU A 1 114 ? -2.369 -7.810 7.005 1.00 92.12 114 GLU A C 1
ATOM 889 O O . GLU A 1 114 ? -3.525 -8.078 7.341 1.00 92.12 114 GLU A O 1
ATOM 894 N N . ARG A 1 115 ? -1.328 -7.982 7.829 1.00 90.75 115 ARG A N 1
ATOM 895 C CA . ARG A 1 115 ? -1.458 -8.548 9.180 1.00 90.75 115 ARG A CA 1
ATOM 896 C C . ARG A 1 115 ? -2.429 -7.748 10.044 1.00 90.75 115 ARG A C 1
ATOM 898 O O . ARG A 1 115 ? -3.216 -8.331 10.789 1.00 90.75 115 ARG A O 1
ATOM 905 N N . LEU A 1 116 ? -2.397 -6.421 9.936 1.00 89.88 116 LEU A N 1
ATOM 906 C CA . LEU A 1 116 ? -3.311 -5.555 10.675 1.00 89.88 116 LEU A CA 1
ATOM 907 C C . LEU A 1 116 ? -4.733 -5.651 10.125 1.00 89.88 116 LEU A C 1
ATOM 909 O O . LEU A 1 116 ? -5.654 -5.856 10.906 1.00 89.88 116 LEU A O 1
ATOM 913 N N . ILE A 1 117 ? -4.928 -5.566 8.811 1.00 89.62 117 ILE A N 1
ATOM 914 C CA . ILE A 1 117 ? -6.250 -5.625 8.179 1.00 89.62 117 ILE A CA 1
ATOM 915 C C . ILE A 1 117 ? -6.970 -6.922 8.525 1.00 89.62 117 ILE A C 1
ATOM 917 O O . ILE A 1 117 ? -8.122 -6.864 8.938 1.00 89.62 117 ILE A O 1
ATOM 921 N N . TYR A 1 118 ? -6.297 -8.069 8.438 1.00 88.88 118 TYR A N 1
ATOM 922 C CA . TYR A 1 118 ? -6.909 -9.357 8.772 1.00 88.88 118 TYR A CA 1
ATOM 923 C C . TYR A 1 118 ? -7.152 -9.552 10.274 1.00 88.88 118 TYR A C 1
ATOM 925 O O . TYR A 1 118 ? -7.995 -10.360 10.660 1.00 88.88 118 TYR A O 1
ATOM 933 N N . SER A 1 119 ? -6.468 -8.789 11.131 1.00 89.31 119 SER A N 1
ATOM 934 C CA . SER A 1 119 ? -6.784 -8.734 12.565 1.00 89.31 119 SER A CA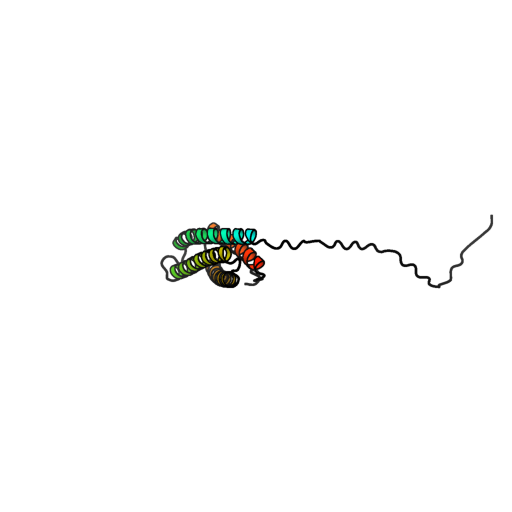 1
ATOM 935 C C . SER A 1 119 ? -7.993 -7.841 12.881 1.00 89.31 119 SER A C 1
ATOM 937 O O . SER A 1 119 ? -8.582 -7.944 13.959 1.00 89.31 119 SER A O 1
ATOM 939 N N . LEU A 1 120 ? -8.376 -6.961 11.951 1.00 87.31 120 LEU A N 1
ATOM 940 C CA . LEU A 1 120 ? -9.466 -6.007 12.103 1.00 87.31 120 LEU A CA 1
ATOM 941 C C . LEU A 1 120 ? -10.728 -6.534 11.410 1.00 87.31 120 LEU A C 1
ATOM 943 O O . LEU A 1 120 ? -10.711 -6.959 10.261 1.00 87.31 120 LEU A O 1
ATOM 947 N N . GLN A 1 121 ? -11.873 -6.446 12.084 1.00 86.75 121 GLN A N 1
ATOM 948 C CA . GLN A 1 121 ? -13.176 -6.756 11.481 1.00 86.75 121 GLN A CA 1
ATOM 949 C C . GLN A 1 121 ? -13.650 -5.582 10.605 1.00 86.75 121 GLN A C 1
ATOM 951 O O . GLN A 1 121 ? -14.587 -4.867 10.960 1.00 86.75 121 GLN A O 1
ATOM 956 N N . LEU A 1 122 ? -12.942 -5.321 9.502 1.00 89.50 122 LEU A N 1
ATOM 957 C CA . LEU A 1 122 ? -13.297 -4.273 8.541 1.00 89.50 122 LEU A CA 1
ATOM 958 C C . LEU A 1 122 ? -14.481 -4.701 7.666 1.00 89.50 122 LEU A C 1
ATOM 960 O O . LEU A 1 122 ? -14.780 -5.886 7.521 1.00 89.50 122 LEU A O 1
ATOM 964 N N . ASP A 1 123 ? -15.166 -3.726 7.068 1.00 91.81 123 ASP A N 1
ATOM 965 C CA . ASP A 1 123 ? -16.253 -4.015 6.139 1.00 91.81 123 ASP A CA 1
ATOM 966 C C . ASP A 1 123 ? -15.744 -4.577 4.799 1.00 91.81 123 ASP A C 1
ATOM 968 O O . ASP A 1 123 ? -14.605 -4.354 4.379 1.00 91.81 123 ASP A O 1
ATOM 972 N N . ALA A 1 124 ? -16.622 -5.308 4.106 1.00 92.38 124 ALA A N 1
ATOM 973 C CA . ALA A 1 124 ? -16.284 -6.023 2.877 1.00 92.38 124 ALA A CA 1
ATOM 974 C C . ALA A 1 124 ? -15.762 -5.111 1.753 1.00 92.38 124 ALA A C 1
ATOM 976 O O . ALA A 1 124 ? -14.959 -5.558 0.934 1.00 92.38 124 ALA A O 1
ATOM 977 N N . LYS A 1 125 ? -16.186 -3.839 1.706 1.00 93.38 125 LYS A N 1
ATOM 978 C CA . LYS A 1 125 ? -15.711 -2.889 0.692 1.00 93.38 125 LYS A CA 1
ATOM 979 C C . LYS A 1 125 ? -14.244 -2.549 0.938 1.00 93.38 125 LYS A C 1
ATOM 981 O O . LYS A 1 125 ? -13.444 -2.665 0.015 1.00 93.38 125 LYS A O 1
ATOM 986 N N . THR A 1 126 ? -13.882 -2.189 2.169 1.00 94.56 126 THR A N 1
ATOM 987 C CA . THR A 1 126 ? -12.484 -1.900 2.528 1.00 94.56 126 THR A CA 1
ATOM 988 C C . THR A 1 126 ? -11.578 -3.118 2.331 1.00 94.56 126 THR A C 1
ATOM 990 O O . THR A 1 126 ? -10.469 -2.970 1.823 1.00 94.56 126 THR A O 1
ATOM 993 N N . LEU A 1 127 ? -12.055 -4.327 2.649 1.00 94.25 127 LEU A N 1
ATOM 994 C CA . LEU A 1 127 ? -11.308 -5.563 2.380 1.00 94.25 127 LEU A CA 1
ATOM 995 C C . LEU A 1 127 ? -11.108 -5.807 0.877 1.00 94.25 127 LEU A C 1
ATOM 997 O O . LEU A 1 127 ? -10.005 -6.124 0.446 1.00 94.25 127 LEU A O 1
ATOM 1001 N N . SER A 1 128 ? -12.144 -5.608 0.059 1.00 95.62 128 SER A N 1
ATOM 1002 C CA . SER A 1 128 ? -12.031 -5.773 -1.394 1.00 95.62 128 SER A CA 1
ATOM 1003 C C . SER A 1 128 ? -11.053 -4.781 -2.033 1.00 95.62 128 SER A C 1
ATOM 1005 O O . SER A 1 128 ? -10.394 -5.127 -3.012 1.00 95.62 128 SER A O 1
ATOM 1007 N N . GLU A 1 129 ? -10.963 -3.554 -1.517 1.00 96.38 129 GLU A N 1
ATOM 1008 C CA . GLU A 1 129 ? -9.982 -2.561 -1.973 1.00 96.38 129 GLU A CA 1
ATOM 1009 C C . GLU A 1 129 ? -8.554 -2.979 -1.623 1.00 96.38 129 GLU A C 1
ATOM 1011 O O . GLU A 1 129 ? -7.654 -2.854 -2.453 1.00 96.38 129 GLU A O 1
ATOM 1016 N N . TRP A 1 130 ? -8.355 -3.543 -0.429 1.00 96.62 130 TRP A N 1
ATOM 1017 C CA . TRP A 1 130 ? -7.064 -4.095 -0.035 1.00 96.62 130 TRP A CA 1
ATOM 1018 C C . TRP A 1 130 ? -6.623 -5.255 -0.935 1.00 96.62 130 TRP A C 1
ATOM 1020 O O . TRP A 1 130 ? -5.488 -5.284 -1.411 1.00 96.62 130 TRP A O 1
ATOM 1030 N N . GLU A 1 131 ? -7.531 -6.181 -1.238 1.00 95.38 131 GLU A N 1
ATOM 1031 C CA . GLU A 1 131 ? -7.231 -7.307 -2.129 1.00 95.38 131 GLU A CA 1
ATOM 1032 C C . GLU A 1 131 ? -6.900 -6.850 -3.558 1.00 95.38 131 GLU A C 1
ATOM 1034 O O . GLU A 1 131 ? -6.023 -7.419 -4.213 1.00 95.38 131 GLU A O 1
ATOM 1039 N N . LYS A 1 132 ? -7.530 -5.767 -4.032 1.00 95.81 132 LYS A N 1
ATOM 1040 C CA . LYS A 1 132 ? -7.161 -5.141 -5.308 1.00 95.81 132 LYS A CA 1
ATOM 1041 C C . LYS A 1 132 ? -5.723 -4.611 -5.274 1.00 95.81 132 LYS A C 1
ATOM 1043 O O . LYS A 1 132 ? -4.944 -4.936 -6.168 1.00 95.81 132 LYS A O 1
ATOM 1048 N N . ILE A 1 133 ? -5.360 -3.861 -4.231 1.00 96.75 133 ILE A N 1
ATOM 1049 C CA . ILE A 1 133 ? -4.000 -3.333 -4.029 1.00 96.75 133 ILE A CA 1
ATOM 1050 C C . ILE A 1 133 ? -2.970 -4.465 -4.015 1.00 96.75 133 ILE A C 1
ATOM 1052 O O . ILE A 1 133 ? -1.943 -4.360 -4.683 1.00 96.75 133 ILE A O 1
ATOM 1056 N N . ARG A 1 134 ? -3.251 -5.569 -3.310 1.00 94.62 134 ARG A N 1
ATOM 1057 C CA . ARG A 1 134 ? -2.378 -6.753 -3.298 1.00 94.62 134 ARG A CA 1
ATOM 1058 C C . ARG A 1 134 ? -2.154 -7.314 -4.694 1.00 94.62 134 ARG A C 1
ATOM 1060 O O . ARG A 1 134 ? -1.012 -7.533 -5.086 1.00 94.62 134 ARG A O 1
ATOM 1067 N N . ALA A 1 135 ? -3.229 -7.531 -5.447 1.00 93.25 135 ALA A N 1
ATOM 1068 C CA . ALA A 1 135 ? -3.136 -8.089 -6.791 1.00 93.25 135 ALA A CA 1
ATOM 1069 C C . ALA A 1 135 ? -2.357 -7.173 -7.751 1.00 93.25 135 ALA A C 1
ATOM 1071 O O . ALA A 1 135 ? -1.657 -7.648 -8.645 1.00 93.25 135 ALA A O 1
ATOM 1072 N N . GLU A 1 136 ? -2.468 -5.856 -7.590 1.00 94.50 136 GLU A N 1
ATOM 1073 C CA . GLU A 1 136 ? -1.705 -4.892 -8.383 1.00 94.50 136 GLU A CA 1
ATOM 1074 C C . GLU A 1 136 ? -0.231 -4.847 -7.981 1.00 94.50 136 GLU A C 1
ATOM 1076 O O . GLU A 1 136 ? 0.638 -4.855 -8.855 1.00 94.50 136 GLU A O 1
ATOM 1081 N N . LEU A 1 137 ? 0.060 -4.869 -6.681 1.00 94.94 137 LEU A N 1
ATOM 1082 C CA . LEU A 1 137 ? 1.424 -4.907 -6.164 1.00 94.94 137 LEU A CA 1
ATOM 1083 C C . LEU A 1 137 ? 2.151 -6.198 -6.559 1.00 94.94 137 LEU A C 1
ATOM 1085 O O . LEU A 1 137 ? 3.324 -6.136 -6.915 1.00 94.94 137 LEU A O 1
ATOM 1089 N N . ASP A 1 138 ? 1.459 -7.337 -6.603 1.00 92.62 138 ASP A N 1
ATOM 1090 C CA . ASP A 1 138 ? 1.996 -8.607 -7.111 1.00 92.62 138 ASP A CA 1
ATOM 1091 C C . ASP A 1 138 ? 2.414 -8.510 -8.591 1.00 92.62 138 ASP A C 1
ATOM 1093 O O . ASP A 1 138 ? 3.502 -8.943 -8.984 1.00 92.62 138 ASP A O 1
ATOM 1097 N N . ARG A 1 139 ? 1.601 -7.841 -9.420 1.00 92.44 139 ARG A N 1
ATOM 1098 C CA . ARG A 1 139 ? 1.933 -7.583 -10.833 1.00 92.44 139 ARG A CA 1
ATOM 1099 C C . ARG A 1 139 ? 3.111 -6.628 -10.984 1.00 92.44 139 ARG A C 1
ATOM 1101 O O . ARG A 1 139 ? 3.944 -6.842 -11.864 1.00 92.44 139 ARG A O 1
ATOM 1108 N N . VAL A 1 140 ? 3.183 -5.586 -10.151 1.00 93.56 140 VAL A N 1
ATOM 1109 C CA 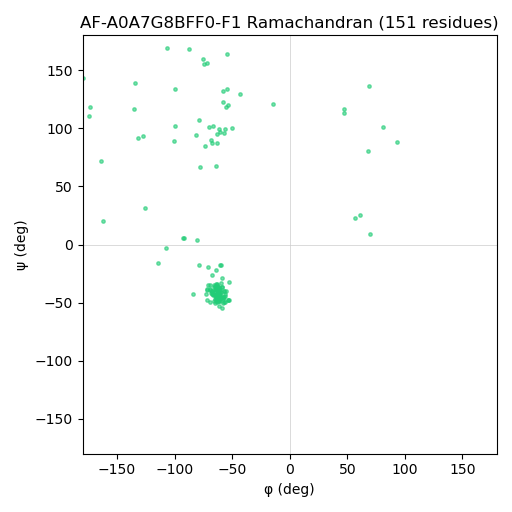. VAL A 1 140 ? 4.339 -4.678 -10.112 1.00 93.56 140 VAL A CA 1
ATOM 1110 C C . VAL A 1 140 ? 5.584 -5.468 -9.717 1.00 93.56 140 VAL A C 1
ATOM 1112 O O . VAL A 1 140 ? 6.543 -5.471 -10.475 1.00 93.56 140 VAL A O 1
ATOM 1115 N N . SER A 1 141 ? 5.550 -6.207 -8.609 1.00 91.88 141 SER A N 1
ATOM 1116 C CA . SER A 1 141 ? 6.654 -7.041 -8.115 1.00 91.88 141 SER A CA 1
ATOM 1117 C C . SER A 1 141 ? 7.176 -8.000 -9.194 1.00 91.88 141 SER A C 1
ATOM 1119 O O . SER A 1 141 ? 8.367 -7.996 -9.523 1.00 91.88 141 SER A O 1
ATOM 1121 N N . SER A 1 142 ? 6.256 -8.699 -9.863 1.00 90.44 142 SER A N 1
ATOM 1122 C CA . SER A 1 142 ? 6.557 -9.601 -10.977 1.00 90.44 142 SER A CA 1
ATOM 1123 C C . SER A 1 142 ? 7.265 -8.902 -12.145 1.00 90.44 142 SER A C 1
ATOM 1125 O O . SER A 1 142 ? 8.148 -9.492 -12.770 1.00 90.44 142 SER A O 1
ATOM 1127 N N . ALA A 1 143 ? 6.923 -7.643 -12.445 1.00 91.06 143 ALA A N 1
ATOM 1128 C CA . ALA A 1 143 ? 7.567 -6.878 -13.515 1.00 91.06 143 ALA A CA 1
ATOM 1129 C C . ALA A 1 143 ? 9.038 -6.536 -13.214 1.00 91.06 143 ALA A C 1
ATOM 1131 O O . ALA A 1 143 ? 9.828 -6.409 -14.149 1.00 91.06 143 ALA A O 1
ATOM 1132 N N . PHE A 1 144 ? 9.417 -6.457 -11.935 1.00 90.12 144 PHE A N 1
ATOM 1133 C CA . PHE A 1 144 ? 10.807 -6.280 -11.488 1.00 90.12 144 PHE A CA 1
ATOM 1134 C C . PHE A 1 144 ? 11.526 -7.613 -11.228 1.00 90.12 144 PHE A C 1
ATOM 1136 O O . PHE A 1 144 ? 12.656 -7.633 -10.753 1.00 90.12 144 PHE A O 1
ATOM 1143 N N . GLY A 1 145 ? 10.894 -8.753 -11.535 1.00 88.25 145 GLY A N 1
ATOM 1144 C CA . GLY A 1 145 ? 11.455 -10.078 -11.253 1.00 88.25 145 GLY A CA 1
ATOM 1145 C C . GLY A 1 145 ? 11.509 -10.422 -9.761 1.00 88.25 145 GLY A C 1
ATOM 1146 O O . GLY A 1 145 ? 12.069 -11.454 -9.385 1.00 88.25 145 GLY A O 1
ATOM 1147 N N . ILE A 1 146 ? 10.897 -9.591 -8.920 1.00 84.94 146 ILE A N 1
ATOM 1148 C CA . ILE A 1 146 ? 10.754 -9.830 -7.495 1.00 84.94 146 ILE A CA 1
ATOM 1149 C C . ILE A 1 146 ? 9.598 -10.827 -7.360 1.00 84.94 146 ILE A C 1
ATOM 1151 O O . ILE A 1 146 ? 8.444 -10.518 -7.630 1.00 84.94 146 ILE A O 1
ATOM 1155 N N . ASN A 1 147 ? 9.916 -12.074 -7.023 1.00 73.69 147 ASN A N 1
ATOM 1156 C CA . ASN A 1 147 ? 8.912 -13.113 -6.816 1.00 73.69 147 ASN A CA 1
ATOM 1157 C C . ASN A 1 147 ? 8.701 -13.278 -5.317 1.00 73.69 147 ASN A C 1
ATOM 1159 O O . ASN A 1 147 ? 9.380 -14.080 -4.674 1.00 73.69 147 ASN A O 1
ATOM 1163 N N . VAL A 1 148 ? 7.774 -12.503 -4.757 1.00 66.06 148 VAL A N 1
ATOM 1164 C CA . VAL A 1 148 ? 7.338 -12.682 -3.370 1.00 66.06 148 VAL A CA 1
ATOM 1165 C C . VAL A 1 148 ? 6.023 -13.457 -3.406 1.00 66.06 148 VAL A C 1
ATOM 1167 O O . VAL A 1 148 ? 4.994 -12.877 -3.741 1.00 66.06 148 VAL A O 1
ATOM 1170 N N . PRO A 1 149 ? 6.009 -14.774 -3.127 1.00 55.62 149 PRO A N 1
ATOM 1171 C CA . PRO A 1 149 ? 4.760 -15.518 -3.099 1.00 55.62 149 PRO A CA 1
ATOM 1172 C C . PRO A 1 149 ? 3.900 -15.028 -1.929 1.00 55.62 149 PRO A C 1
ATOM 1174 O O . PRO A 1 149 ? 4.109 -15.429 -0.785 1.00 55.62 149 PRO A O 1
ATOM 1177 N N . TYR A 1 150 ? 2.893 -14.206 -2.227 1.00 55.28 150 TYR A N 1
ATOM 1178 C CA . TYR A 1 150 ? 1.863 -13.797 -1.263 1.00 55.28 150 TYR A CA 1
ATOM 1179 C C . TYR A 1 150 ? 1.074 -14.989 -0.691 1.00 55.28 150 TYR A C 1
ATOM 1181 O O . TYR A 1 150 ? 0.441 -14.872 0.347 1.00 55.28 150 TYR A O 1
ATOM 1189 N N . SER A 1 151 ? 1.130 -16.153 -1.343 1.00 47.81 151 SER A N 1
ATOM 1190 C CA . SER A 1 151 ? 0.479 -17.405 -0.940 1.00 47.81 151 SER A CA 1
ATOM 1191 C C . SER A 1 151 ? 1.228 -18.212 0.139 1.00 47.81 151 SER A C 1
ATOM 1193 O O . SER A 1 151 ? 0.789 -19.308 0.485 1.00 47.81 151 SER A O 1
ATOM 1195 N N . ARG A 1 152 ? 2.345 -17.705 0.687 1.00 41.09 152 ARG A N 1
ATOM 1196 C CA . ARG A 1 152 ? 3.075 -18.307 1.826 1.00 41.09 152 ARG A CA 1
ATOM 1197 C C . ARG A 1 152 ? 3.297 -17.338 3.003 1.00 41.09 152 ARG A C 1
ATOM 1199 O O . ARG A 1 152 ? 4.314 -17.458 3.688 1.00 41.09 152 ARG A O 1
ATOM 1206 N N . MET A 1 153 ? 2.389 -16.394 3.246 1.00 51.66 153 MET A N 1
ATOM 1207 C CA . MET A 1 153 ? 2.444 -15.506 4.418 1.00 51.66 153 MET A CA 1
ATOM 1208 C C . MET A 1 153 ? 1.080 -15.377 5.076 1.00 51.66 153 MET A C 1
ATOM 1210 O O . MET A 1 153 ? 0.105 -15.148 4.332 1.00 51.66 153 MET A O 1
#

Sequence (153 aa):
MKKNHSALFRCCAFVLIGLLNISAVSSLHAQKRVSDKDVEALMKNLKEDSKSFRENLDSALKKSAIRRTSQEKDVKGLVASFEKQTDSMFSEFRKTKRSDVAVETTIGSAQEIERLIYSLQLDAKTLSEWEKIRAELDRVSSAFGINVPYSRM

Radius of gyration: 29.61 Å; Cα contacts (8 Å, |Δi|>4): 97; chains: 1; bounding box: 34×88×76 Å

Nearest PDB structures (foldseek):
  1yo7-assembly2_B  TM=7.449E-01  e=4.659E-01  Escherichia coli
  4kly-assembly1_E  TM=5.056E-01  e=1.611E+00  gamma proteobacterium 'Hot 75m4'
  4knf-assembly1_E  TM=5.005E-01  e=1.701E+00  gamma proteobacterium 'Hot 75m4'
  4knf-assembly1_A  TM=4.434E-01  e=1.447E+00  gamma proteobacterium 'Hot 75m4'
  4knf-assembly1_B  TM=4.983E-01  e=2.764E+00  gamma proteobacterium 'Hot 75m4'

Mean predicted aligned error: 11.49 Å

Secondary structure (DSSP, 8-state):
--------------------------------PPPHHHHHHHHHHHHHHHHHHHHHHHHHHTTSTTTTSHHHHHHHHHHHHHHHHHHHHHHHHHHHS--HHHHHHHHHHHHHHHHHHHHS---HHHHHHHHHHHHHHHHHHHHTT----GGG-

pLDDT: mean 82.78, std 20.03, range [38.75, 98.5]